Protein AF-A0A1T4SB59-F1 (afdb_monomer_lite)

Radius of gyration: 25.41 Å; chains: 1; bounding box: 47×72×75 Å

Organism: NCBI:txid115783

Sequence (156 aa):
MFHIIPSHISRLDYSVVSTDGDLLTIQFQVPSAFAATLPTLLRSLAESFTMMGQKARVAQATARARDPELIKQREEERLKADQTILHRFDRFVLSGMNNREAIRATRDYFNSRGLSTTSYIIELTVRQYGRLSKKKNGLIISSNRLEAKGNKNKSL

Structure (mmCIF, N/CA/C/O backbone):
data_AF-A0A1T4SB59-F1
#
_entry.id   AF-A0A1T4SB59-F1
#
loop_
_atom_site.group_PDB
_atom_site.id
_atom_site.type_symbol
_atom_site.label_atom_id
_atom_site.label_alt_id
_atom_site.label_comp_id
_atom_site.label_asym_id
_atom_site.label_entity_id
_atom_site.label_seq_id
_atom_site.pdbx_PDB_ins_code
_atom_site.Cartn_x
_atom_site.Cartn_y
_atom_site.Cartn_z
_atom_site.occupancy
_atom_site.B_iso_or_equiv
_atom_site.auth_seq_id
_atom_site.auth_comp_id
_atom_site.auth_asym_id
_atom_site.auth_atom_id
_atom_site.pdbx_PDB_model_num
ATOM 1 N N . MET A 1 1 ? 5.186 32.675 -51.992 1.00 40.72 1 MET A N 1
ATOM 2 C CA . MET A 1 1 ? 6.097 31.513 -51.936 1.00 40.72 1 MET A CA 1
ATOM 3 C C . MET A 1 1 ? 5.751 30.761 -50.660 1.00 40.72 1 MET A C 1
ATOM 5 O O . MET A 1 1 ? 5.945 31.305 -49.583 1.00 40.72 1 MET A O 1
ATOM 9 N N . PHE A 1 2 ? 5.069 29.622 -50.771 1.00 31.16 2 PHE A N 1
ATOM 10 C CA . PHE A 1 2 ? 4.567 28.880 -49.612 1.00 31.16 2 PHE A CA 1
ATOM 11 C C . PHE A 1 2 ? 5.695 28.024 -49.034 1.00 31.16 2 PHE A C 1
ATOM 13 O O . PHE A 1 2 ? 6.225 27.160 -49.730 1.00 31.16 2 PHE A O 1
ATOM 20 N N . HIS A 1 3 ? 6.069 28.262 -47.776 1.00 38.84 3 HIS A N 1
ATOM 21 C CA . HIS A 1 3 ? 6.922 27.336 -47.041 1.00 38.84 3 HIS A CA 1
ATOM 22 C C . HIS A 1 3 ? 6.075 26.135 -46.629 1.00 38.84 3 HIS A C 1
ATOM 24 O O . HIS A 1 3 ? 5.209 26.227 -45.762 1.00 38.84 3 HIS A O 1
ATOM 30 N N . ILE A 1 4 ? 6.306 25.018 -47.311 1.00 39.94 4 ILE A N 1
ATOM 31 C CA . ILE A 1 4 ? 5.730 23.719 -46.986 1.00 39.94 4 ILE A CA 1
ATOM 32 C C . ILE A 1 4 ? 6.311 23.307 -45.631 1.00 39.94 4 ILE A C 1
ATOM 34 O O . ILE A 1 4 ? 7.493 22.991 -45.525 1.00 39.94 4 ILE A O 1
ATOM 38 N N . ILE A 1 5 ? 5.488 23.357 -44.586 1.00 47.28 5 ILE A N 1
ATOM 39 C CA . ILE A 1 5 ? 5.806 22.777 -43.280 1.00 47.28 5 ILE A CA 1
ATOM 40 C C . ILE A 1 5 ? 5.649 21.259 -43.443 1.00 47.28 5 ILE A C 1
ATOM 42 O O . ILE A 1 5 ? 4.537 20.812 -43.734 1.00 47.28 5 ILE A O 1
ATOM 46 N N . PRO A 1 6 ? 6.710 20.443 -43.302 1.00 41.69 6 PRO A N 1
ATOM 47 C CA . PRO A 1 6 ? 6.579 19.001 -43.442 1.00 41.69 6 PRO A CA 1
ATOM 48 C C . PRO A 1 6 ? 5.749 18.448 -42.275 1.00 41.69 6 PRO A C 1
ATOM 50 O O . PRO A 1 6 ? 6.164 18.457 -41.118 1.00 41.69 6 PRO A O 1
ATOM 53 N N . SER A 1 7 ? 4.553 17.957 -42.591 1.00 44.94 7 SER A N 1
ATOM 54 C CA . SER A 1 7 ? 3.542 17.438 -41.665 1.00 44.94 7 SER A CA 1
ATOM 55 C C . SER A 1 7 ? 3.798 15.994 -41.202 1.00 44.94 7 SER A C 1
ATOM 57 O O . SER A 1 7 ? 2.857 15.230 -41.002 1.00 44.94 7 SER A O 1
ATOM 59 N N . HIS A 1 8 ? 5.058 15.601 -41.005 1.00 48.09 8 HIS A N 1
ATOM 60 C CA . HIS A 1 8 ? 5.423 14.254 -40.544 1.00 48.09 8 HIS A CA 1
ATOM 61 C C . HIS A 1 8 ? 6.443 14.283 -39.400 1.00 48.09 8 HIS A C 1
ATOM 63 O O . HIS A 1 8 ? 7.504 13.681 -39.486 1.00 48.09 8 HIS A O 1
ATOM 69 N N . ILE A 1 9 ? 6.103 14.930 -38.284 1.00 47.31 9 ILE A N 1
ATOM 70 C CA . ILE A 1 9 ? 6.736 14.631 -36.987 1.00 47.31 9 ILE A CA 1
ATOM 71 C C . ILE A 1 9 ? 5.806 13.655 -36.256 1.00 47.31 9 ILE A C 1
ATOM 73 O O . ILE A 1 9 ? 5.154 13.993 -35.274 1.00 47.31 9 ILE A O 1
ATOM 77 N N . SER A 1 10 ? 5.635 12.451 -36.808 1.00 45.69 10 SER A N 1
ATOM 78 C CA . SER A 1 10 ? 4.786 11.406 -36.204 1.00 45.69 10 SER A CA 1
ATOM 79 C C . SER A 1 10 ? 5.581 10.416 -35.352 1.00 45.69 10 SER A C 1
ATOM 81 O O . SER A 1 10 ? 5.006 9.494 -34.778 1.00 45.69 10 SER A O 1
ATOM 83 N N . ARG A 1 11 ? 6.902 10.586 -35.257 1.00 53.62 11 ARG A N 1
ATOM 84 C CA . ARG A 1 11 ? 7.783 9.780 -34.415 1.00 53.62 11 ARG A CA 1
ATOM 85 C C . ARG A 1 11 ? 8.744 10.722 -33.706 1.00 53.62 11 ARG A C 1
ATOM 87 O O . ARG A 1 11 ? 9.424 11.508 -34.350 1.00 53.62 11 ARG A O 1
ATOM 94 N N . LEU A 1 12 ? 8.741 10.683 -32.377 1.00 58.81 12 LEU A N 1
ATOM 95 C CA . LEU A 1 12 ? 9.871 11.184 -31.604 1.00 58.81 12 LEU A CA 1
ATOM 96 C C . LEU A 1 12 ? 11.073 10.327 -32.002 1.00 58.81 12 LEU A C 1
ATOM 98 O O . LEU A 1 12 ? 11.035 9.116 -31.788 1.00 58.81 12 LEU A O 1
ATOM 102 N N . ASP A 1 13 ? 12.102 10.932 -32.587 1.00 67.31 13 ASP A N 1
ATOM 103 C CA . ASP A 1 13 ? 13.366 10.244 -32.820 1.00 67.31 13 ASP A CA 1
ATOM 104 C C . ASP A 1 13 ? 14.112 10.183 -31.489 1.00 67.31 13 ASP A C 1
ATOM 106 O O . ASP A 1 13 ? 14.615 11.186 -30.970 1.00 67.31 13 ASP A O 1
ATOM 110 N N . TYR A 1 14 ? 14.105 8.992 -30.896 1.00 73.94 14 TYR A N 1
ATOM 111 C CA . TYR A 1 14 ? 14.815 8.702 -29.663 1.00 73.94 14 TYR A CA 1
ATOM 112 C C . TYR A 1 14 ? 15.709 7.479 -29.836 1.00 73.94 14 TYR A C 1
ATOM 114 O O . TYR A 1 14 ? 15.353 6.511 -30.507 1.00 73.94 14 TYR A O 1
ATOM 122 N N . SER A 1 15 ? 16.870 7.509 -29.192 1.00 78.38 15 SER A N 1
ATOM 123 C CA . SER A 1 15 ? 17.792 6.378 -29.136 1.00 78.38 15 SER A CA 1
ATOM 124 C C . SER A 1 15 ? 18.218 6.125 -27.698 1.00 78.38 15 SER A C 1
ATOM 126 O O . SER A 1 15 ? 18.502 7.057 -26.943 1.00 78.38 15 SER A O 1
ATOM 128 N N . VAL A 1 16 ? 18.274 4.852 -27.311 1.00 77.38 16 VAL A N 1
ATOM 129 C CA . VAL A 1 16 ? 18.875 4.453 -26.036 1.00 77.38 16 VAL A CA 1
ATOM 130 C C . VAL A 1 16 ? 20.386 4.483 -26.218 1.00 77.38 16 VAL A C 1
ATOM 132 O O . VAL A 1 16 ? 20.922 3.736 -27.030 1.00 77.38 16 VAL A O 1
ATOM 135 N N . VAL A 1 17 ? 21.056 5.384 -25.503 1.00 81.69 17 VAL A N 1
ATOM 136 C CA . VAL A 1 17 ? 22.506 5.605 -25.629 1.00 81.69 17 VAL A CA 1
ATOM 137 C C . VAL A 1 17 ? 23.274 4.648 -24.731 1.00 81.69 17 VAL A C 1
ATOM 139 O O . VAL A 1 17 ? 24.305 4.110 -25.123 1.00 81.69 17 VAL A O 1
ATOM 142 N N . SER A 1 18 ? 22.771 4.428 -23.519 1.00 73.81 18 SER A N 1
ATOM 143 C CA . SER A 1 18 ? 23.400 3.529 -22.564 1.00 73.81 18 SER A CA 1
ATOM 144 C C . SER A 1 18 ? 22.401 3.001 -21.548 1.00 73.81 18 SER A C 1
ATOM 146 O O . SER A 1 18 ? 21.377 3.623 -21.249 1.00 73.81 18 SER A O 1
ATOM 148 N N . THR A 1 19 ? 22.737 1.838 -21.009 1.00 80.88 19 THR A N 1
ATOM 149 C CA . THR A 1 19 ? 22.078 1.233 -19.857 1.00 80.88 19 THR A CA 1
ATOM 150 C C . THR A 1 19 ? 23.148 0.952 -18.815 1.00 80.88 19 THR A C 1
ATOM 152 O O . THR A 1 19 ? 24.116 0.258 -19.125 1.00 80.88 19 THR A O 1
ATOM 155 N N . ASP A 1 20 ? 22.979 1.478 -17.608 1.00 74.12 20 ASP A N 1
ATOM 156 C CA . ASP A 1 20 ? 23.870 1.233 -16.475 1.00 74.12 20 ASP A CA 1
ATOM 157 C C . ASP A 1 20 ? 23.048 0.699 -15.300 1.00 74.12 20 ASP A C 1
ATOM 159 O O . ASP A 1 20 ? 22.334 1.445 -14.627 1.00 74.12 20 ASP A O 1
ATOM 163 N N . GLY A 1 21 ? 23.087 -0.622 -15.113 1.00 75.69 21 GLY A N 1
ATOM 164 C CA . GLY A 1 21 ? 22.289 -1.327 -14.111 1.00 75.69 21 GLY A CA 1
ATOM 165 C C . GLY A 1 21 ? 20.791 -1.020 -14.228 1.00 75.69 21 GLY A C 1
ATOM 166 O O . GLY A 1 21 ? 20.108 -1.535 -15.112 1.00 75.69 21 GLY A O 1
ATOM 167 N N . ASP A 1 22 ? 20.301 -0.177 -13.316 1.00 69.12 22 ASP A N 1
ATOM 168 C CA . ASP A 1 22 ? 18.898 0.238 -13.194 1.00 69.12 22 ASP A CA 1
ATOM 169 C C . ASP A 1 22 ? 18.560 1.538 -13.954 1.00 69.12 22 ASP A C 1
ATOM 171 O O . ASP A 1 22 ? 17.398 1.956 -13.971 1.00 69.12 22 ASP A O 1
ATOM 175 N N . LEU A 1 23 ? 19.553 2.203 -14.549 1.00 73.75 23 LEU A N 1
ATOM 176 C CA . LEU A 1 23 ? 19.401 3.492 -15.219 1.00 73.75 23 LEU A CA 1
ATOM 177 C C . LEU A 1 23 ? 19.504 3.341 -16.736 1.00 73.75 23 LEU A C 1
ATOM 179 O O . LEU A 1 23 ? 20.327 2.592 -17.261 1.00 73.75 23 LEU A O 1
ATOM 183 N N . LEU A 1 24 ? 18.660 4.087 -17.448 1.00 78.25 24 LEU A N 1
ATOM 184 C CA . LEU A 1 24 ? 18.612 4.095 -18.903 1.00 78.25 24 LEU A CA 1
ATOM 185 C C . LEU A 1 24 ? 18.741 5.535 -19.406 1.00 78.25 24 LEU A C 1
ATOM 187 O O . LEU A 1 24 ? 17.955 6.407 -19.033 1.00 78.25 24 LEU A O 1
ATOM 191 N N . THR A 1 25 ? 19.735 5.773 -20.258 1.00 80.44 25 THR A N 1
ATOM 192 C CA . THR A 1 25 ? 20.002 7.082 -20.861 1.00 80.44 25 THR A CA 1
ATOM 193 C C . THR A 1 25 ? 19.350 7.141 -22.236 1.00 80.44 25 THR A C 1
ATOM 195 O O . THR A 1 25 ? 19.734 6.398 -23.143 1.00 80.44 25 THR A O 1
ATOM 198 N N . ILE A 1 26 ? 18.368 8.030 -22.401 1.00 80.88 26 ILE A N 1
ATOM 199 C CA . ILE A 1 26 ? 17.671 8.257 -23.676 1.00 80.88 26 ILE A CA 1
ATOM 200 C C . ILE A 1 26 ? 18.120 9.588 -24.264 1.00 80.88 26 ILE A C 1
ATOM 202 O O . ILE A 1 26 ? 18.056 10.620 -23.597 1.00 80.88 26 ILE A O 1
ATOM 206 N N . GLN A 1 27 ? 18.520 9.569 -25.530 1.00 82.62 27 GLN A N 1
ATOM 207 C CA . GLN A 1 27 ? 18.734 10.769 -26.325 1.00 82.62 27 GLN A CA 1
ATOM 208 C C . GLN A 1 27 ? 17.485 11.047 -27.155 1.00 82.62 27 GLN A C 1
ATOM 210 O O . GLN A 1 27 ? 16.987 10.151 -27.833 1.00 82.62 27 GLN A O 1
ATOM 215 N N . PHE A 1 28 ? 16.996 12.285 -27.103 1.00 79.38 28 PHE A N 1
ATOM 216 C CA . PHE A 1 28 ? 15.856 12.756 -27.887 1.00 79.38 28 PHE A CA 1
ATOM 217 C C . PHE A 1 28 ? 16.312 13.808 -28.891 1.00 79.38 28 PHE A C 1
ATOM 219 O O . PHE A 1 28 ? 17.066 14.716 -28.537 1.00 79.38 28 PHE A O 1
ATOM 226 N N . GLN A 1 29 ? 15.803 13.726 -30.116 1.00 80.88 29 GLN A N 1
ATOM 227 C CA . GLN A 1 29 ? 15.864 14.824 -31.072 1.00 80.88 29 GLN A CA 1
ATOM 228 C C . GLN A 1 29 ? 14.505 15.525 -31.102 1.00 80.88 29 GLN A C 1
ATOM 230 O O . GLN A 1 29 ? 13.481 14.924 -31.423 1.00 80.88 29 GLN A O 1
ATOM 235 N N . VAL A 1 30 ? 14.488 16.801 -30.717 1.00 75.44 30 VAL A N 1
ATOM 236 C CA . VAL A 1 30 ? 13.275 17.629 -30.679 1.00 75.44 30 VAL A CA 1
ATOM 237 C C . VAL A 1 30 ? 13.540 18.990 -31.325 1.00 75.44 30 VAL A C 1
ATOM 239 O O . VAL A 1 30 ? 14.684 19.453 -31.315 1.00 75.44 30 VAL A O 1
ATOM 242 N N . PRO A 1 31 ? 12.509 19.669 -31.863 1.00 80.88 31 PRO A N 1
ATOM 243 C CA . PRO A 1 31 ? 12.665 21.033 -32.357 1.00 80.88 31 PRO A CA 1
ATOM 244 C C . PRO A 1 31 ? 13.157 21.968 -31.244 1.00 80.88 31 PRO A C 1
ATOM 246 O O . PRO A 1 31 ? 12.724 21.855 -30.097 1.00 80.88 31 PRO A O 1
ATOM 249 N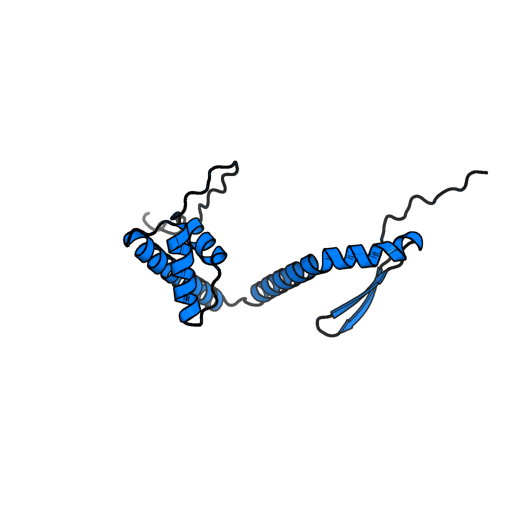 N . SER A 1 32 ? 14.021 22.928 -31.583 1.00 76.56 32 SER A N 1
ATOM 250 C CA . SER A 1 32 ? 14.690 23.819 -30.618 1.00 76.56 32 SER A CA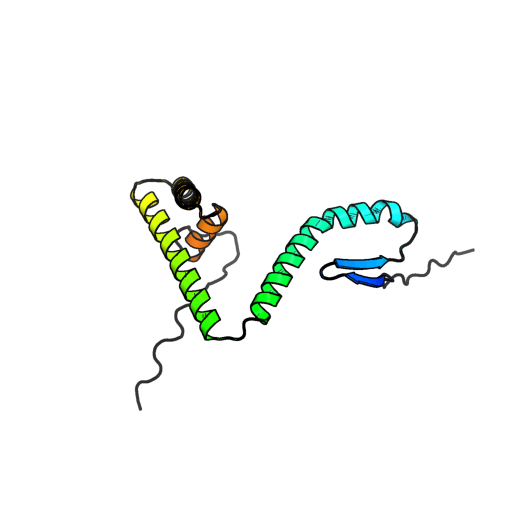 1
ATOM 251 C C . SER A 1 32 ? 13.728 24.572 -29.691 1.00 76.56 32 SER A C 1
ATOM 253 O O . SER A 1 32 ? 14.041 24.782 -28.521 1.00 76.56 32 SER A O 1
ATOM 255 N N . ALA A 1 33 ? 12.524 24.899 -30.169 1.00 77.38 33 ALA A N 1
ATOM 256 C CA . ALA A 1 33 ? 11.468 25.528 -29.375 1.00 77.38 33 ALA A CA 1
ATOM 257 C C . ALA A 1 33 ? 11.018 24.690 -28.157 1.00 77.38 33 ALA A C 1
ATOM 259 O O . ALA A 1 33 ? 10.548 25.245 -27.166 1.00 77.38 33 ALA A O 1
ATOM 260 N N . PHE A 1 34 ? 11.184 23.364 -28.201 1.00 72.50 34 PHE A N 1
ATOM 261 C CA . PHE A 1 34 ? 10.826 22.453 -27.109 1.00 72.50 34 PHE A CA 1
ATOM 262 C C . PHE A 1 34 ? 11.948 22.257 -26.086 1.00 72.50 34 PHE A C 1
ATOM 264 O O . PHE A 1 34 ? 11.687 21.739 -25.002 1.00 72.50 34 PHE A O 1
ATOM 271 N N . ALA A 1 35 ? 13.179 22.692 -26.372 1.00 74.38 35 ALA A N 1
ATOM 272 C CA . ALA A 1 35 ? 14.316 22.494 -25.472 1.00 74.38 35 ALA A CA 1
ATOM 273 C C . ALA A 1 35 ? 14.110 23.156 -24.094 1.00 74.38 35 ALA A C 1
ATOM 275 O O . ALA A 1 35 ? 14.579 22.635 -23.086 1.00 74.38 35 ALA A O 1
ATOM 276 N N . ALA A 1 36 ? 13.364 24.265 -24.036 1.00 76.25 36 ALA A N 1
ATOM 277 C CA . ALA A 1 36 ? 13.059 24.969 -22.789 1.00 76.25 36 ALA A CA 1
ATOM 278 C C . ALA A 1 36 ? 11.896 24.341 -21.995 1.00 76.25 36 ALA A C 1
ATOM 280 O O . ALA A 1 36 ? 11.853 24.438 -20.770 1.00 76.25 36 ALA A O 1
ATOM 281 N N . THR A 1 37 ? 10.942 23.698 -22.672 1.00 78.56 37 THR A N 1
ATOM 282 C CA . THR A 1 37 ? 9.717 23.166 -22.049 1.00 78.56 37 THR A CA 1
ATOM 283 C C . THR A 1 37 ? 9.819 21.680 -21.712 1.00 78.56 37 THR A C 1
ATOM 285 O O . THR A 1 37 ? 9.217 21.228 -20.737 1.00 78.56 37 THR A O 1
ATOM 288 N N . LEU A 1 38 ? 10.621 20.922 -22.463 1.00 77.75 38 LEU A N 1
ATOM 289 C CA . LEU A 1 38 ? 10.798 19.482 -22.289 1.00 77.75 38 LEU A CA 1
ATOM 290 C C . LEU A 1 38 ? 11.337 19.092 -20.897 1.00 77.75 38 LEU A C 1
ATOM 292 O O . LEU A 1 38 ? 10.757 18.185 -20.297 1.00 77.75 38 LEU A O 1
ATOM 296 N N . PRO A 1 39 ? 12.351 19.765 -20.309 1.00 79.88 39 PRO A N 1
ATOM 297 C CA . PRO A 1 39 ? 12.822 19.426 -18.963 1.00 79.88 39 PRO A CA 1
ATOM 298 C C . PRO A 1 39 ? 11.735 19.603 -17.896 1.00 79.88 39 PRO A C 1
ATOM 300 O O . PRO A 1 39 ? 11.607 18.783 -16.988 1.00 79.88 39 PRO A O 1
ATOM 303 N N . THR A 1 40 ? 10.909 20.642 -18.027 1.00 80.44 40 THR A N 1
ATOM 304 C CA . THR A 1 40 ? 9.797 20.924 -17.108 1.00 80.44 40 THR A CA 1
ATOM 305 C C . THR A 1 40 ? 8.704 19.858 -17.202 1.00 80.44 40 THR A C 1
ATOM 307 O O . THR A 1 40 ? 8.172 19.433 -16.176 1.00 80.44 40 THR A O 1
ATOM 310 N N . LEU A 1 41 ? 8.412 19.368 -18.411 1.00 79.69 41 LEU A N 1
ATOM 311 C CA . LEU A 1 41 ? 7.490 18.249 -18.632 1.00 79.69 41 LEU A CA 1
ATOM 312 C C . LEU A 1 41 ? 8.040 16.927 -18.080 1.00 79.69 41 LEU A C 1
ATOM 314 O O . LEU A 1 41 ? 7.322 16.181 -17.422 1.00 79.69 41 LEU A O 1
ATOM 318 N N . LEU A 1 42 ? 9.324 16.632 -18.290 1.00 81.69 42 LEU A N 1
ATOM 319 C CA . LEU A 1 42 ? 9.944 15.431 -17.723 1.00 81.69 42 LEU A CA 1
ATOM 320 C C . LEU A 1 42 ? 9.971 15.482 -16.190 1.00 81.69 42 LEU A C 1
ATOM 322 O O . LEU A 1 42 ? 9.752 14.464 -15.536 1.00 81.69 42 LEU A O 1
ATOM 326 N N . ARG A 1 43 ? 10.160 16.672 -15.609 1.00 80.31 43 ARG A N 1
ATOM 327 C CA . ARG A 1 43 ? 10.098 16.880 -14.159 1.00 80.31 43 ARG A CA 1
ATOM 328 C C . ARG A 1 43 ? 8.706 16.609 -13.589 1.00 80.31 43 ARG A C 1
ATOM 330 O O . ARG A 1 43 ? 8.622 15.990 -12.534 1.00 80.31 43 ARG A O 1
ATOM 337 N N . SER A 1 44 ? 7.629 17.020 -14.263 1.00 79.12 44 SER A N 1
ATOM 338 C CA . SER A 1 44 ? 6.266 16.714 -13.795 1.00 79.12 44 SER A CA 1
ATOM 339 C C . SER A 1 44 ? 5.935 15.220 -13.891 1.00 79.12 44 SER A C 1
ATOM 341 O O . SER A 1 44 ? 5.167 14.697 -13.086 1.00 79.12 44 SER A O 1
ATOM 343 N N . LEU A 1 45 ? 6.563 14.506 -14.829 1.00 76.81 45 LEU A N 1
ATOM 344 C CA . LEU A 1 45 ? 6.416 13.060 -14.989 1.00 76.81 45 LEU A CA 1
ATOM 345 C C . LEU A 1 45 ? 7.355 12.237 -14.095 1.00 76.81 45 LEU A C 1
ATOM 347 O O . LEU A 1 45 ? 7.139 11.035 -13.960 1.00 76.81 45 LEU A O 1
ATOM 351 N N . ALA A 1 46 ? 8.355 12.841 -13.446 1.00 79.19 46 ALA A N 1
ATOM 352 C CA . ALA A 1 46 ? 9.345 12.128 -12.632 1.00 79.19 46 ALA A CA 1
ATOM 353 C C . ALA A 1 46 ? 8.709 11.307 -11.492 1.00 79.19 46 ALA A C 1
ATOM 355 O O . ALA A 1 46 ? 9.077 10.151 -11.259 1.00 79.19 46 ALA A O 1
ATOM 356 N N . GLU A 1 47 ? 7.696 11.861 -10.823 1.00 73.88 47 GLU A N 1
ATOM 357 C CA . GLU A 1 47 ? 6.938 11.148 -9.787 1.00 73.88 47 GLU A CA 1
ATOM 358 C C . GLU A 1 47 ? 6.149 9.970 -10.381 1.00 73.88 47 GLU A C 1
ATOM 360 O O . GLU A 1 47 ? 6.138 8.870 -9.824 1.00 73.88 47 GLU A O 1
ATOM 365 N N . SER A 1 48 ? 5.572 10.161 -11.572 1.00 75.88 48 SER A N 1
ATOM 366 C CA . SER A 1 48 ? 4.858 9.107 -12.303 1.00 75.88 48 SER A CA 1
ATOM 367 C C . SER A 1 48 ? 5.800 7.986 -12.746 1.00 75.88 48 SER A C 1
ATOM 369 O O . SER A 1 48 ? 5.471 6.813 -12.567 1.00 75.88 48 SER A O 1
ATOM 371 N N . PHE A 1 49 ? 6.997 8.312 -13.245 1.00 77.56 49 PHE A N 1
ATOM 372 C CA . PHE A 1 49 ? 8.023 7.325 -13.592 1.00 77.56 49 PHE A CA 1
ATOM 373 C C . PHE A 1 49 ? 8.506 6.545 -12.371 1.00 77.56 49 PHE A C 1
ATOM 375 O O . PHE A 1 49 ? 8.669 5.330 -12.455 1.00 77.56 49 PHE A O 1
ATOM 382 N N . THR A 1 50 ? 8.642 7.198 -11.216 1.00 73.31 50 THR A N 1
ATOM 383 C CA . THR A 1 50 ? 8.999 6.527 -9.957 1.00 73.31 50 THR A CA 1
ATOM 384 C C . THR A 1 50 ? 7.923 5.519 -9.545 1.00 73.31 50 THR A C 1
ATOM 386 O O . THR A 1 50 ? 8.229 4.366 -9.231 1.00 73.31 50 THR A O 1
ATOM 389 N N . MET A 1 51 ? 6.643 5.901 -9.623 1.00 70.56 51 MET A N 1
ATOM 390 C CA . MET A 1 51 ? 5.530 4.986 -9.344 1.00 70.56 51 MET A CA 1
ATOM 391 C C . MET A 1 51 ? 5.431 3.847 -10.367 1.00 70.56 51 MET A C 1
ATOM 393 O O . MET A 1 51 ? 5.159 2.704 -9.994 1.00 70.56 51 MET A O 1
ATOM 397 N N . MET A 1 52 ? 5.644 4.130 -11.654 1.00 74.12 52 MET A N 1
ATOM 398 C CA . MET A 1 52 ? 5.659 3.109 -12.705 1.00 74.12 52 MET A CA 1
ATOM 399 C C . MET A 1 52 ? 6.826 2.140 -12.519 1.00 74.12 52 MET A C 1
ATOM 401 O O . MET A 1 52 ? 6.621 0.937 -12.645 1.00 74.12 52 MET A O 1
ATOM 405 N N . GLY A 1 53 ? 8.005 2.628 -12.129 1.00 73.69 53 GLY A N 1
ATOM 406 C CA . GLY A 1 53 ? 9.159 1.806 -11.775 1.00 73.69 53 GLY A CA 1
ATOM 407 C C . GLY A 1 53 ? 8.880 0.897 -10.577 1.00 73.69 53 GLY A C 1
ATOM 408 O O . GLY A 1 53 ? 9.164 -0.297 -10.633 1.00 73.69 53 GLY A O 1
ATOM 409 N N . GLN A 1 54 ? 8.234 1.409 -9.524 1.00 68.31 54 GLN A N 1
ATOM 410 C CA . GLN A 1 54 ? 7.795 0.583 -8.392 1.00 68.31 54 GLN A CA 1
ATOM 411 C C . GLN A 1 54 ? 6.798 -0.498 -8.828 1.00 68.31 54 GLN A C 1
ATOM 413 O O . GLN A 1 54 ? 6.969 -1.669 -8.488 1.00 68.31 54 GLN A O 1
ATOM 418 N N . LYS A 1 55 ? 5.786 -0.141 -9.630 1.00 67.25 55 LYS A N 1
ATOM 419 C CA . LYS A 1 55 ? 4.811 -1.105 -10.165 1.00 67.25 55 LYS A CA 1
ATOM 420 C C . LYS A 1 55 ? 5.465 -2.148 -11.069 1.00 67.25 55 LYS A C 1
ATOM 422 O O . LYS A 1 55 ? 5.129 -3.322 -10.958 1.00 67.25 55 LYS A O 1
ATOM 427 N N . ALA A 1 56 ? 6.406 -1.746 -11.920 1.00 67.62 56 ALA A N 1
ATOM 428 C CA . ALA A 1 56 ? 7.150 -2.644 -12.794 1.00 67.62 56 ALA A CA 1
ATOM 429 C C . ALA A 1 56 ? 8.036 -3.604 -11.989 1.00 67.62 56 ALA A C 1
ATOM 431 O O . ALA A 1 56 ? 8.020 -4.800 -12.259 1.00 67.62 56 ALA A O 1
ATOM 432 N N . ARG A 1 57 ? 8.724 -3.130 -10.942 1.00 64.62 57 ARG A N 1
ATOM 433 C CA . ARG A 1 57 ? 9.500 -3.984 -10.025 1.00 64.62 57 ARG A CA 1
ATOM 434 C C . ARG A 1 57 ? 8.613 -4.980 -9.282 1.00 64.62 57 ARG A C 1
ATOM 436 O O . ARG A 1 57 ? 8.969 -6.149 -9.184 1.00 64.62 57 ARG A O 1
ATOM 443 N N . VAL A 1 58 ? 7.431 -4.563 -8.823 1.00 60.75 58 VAL A N 1
ATOM 444 C CA . VAL A 1 58 ? 6.438 -5.462 -8.205 1.00 60.75 58 VAL A CA 1
ATOM 445 C C . VAL A 1 58 ? 5.901 -6.479 -9.222 1.00 60.75 58 VAL A C 1
ATOM 447 O O . VAL A 1 58 ? 5.802 -7.667 -8.914 1.00 60.75 58 VAL A O 1
ATOM 450 N N . ALA A 1 59 ? 5.610 -6.058 -10.454 1.00 59.12 59 ALA A N 1
ATOM 451 C CA . ALA A 1 59 ? 5.180 -6.941 -11.541 1.00 59.12 59 ALA A CA 1
ATOM 452 C C . ALA A 1 59 ? 6.280 -7.943 -11.946 1.00 59.12 59 ALA A C 1
ATOM 454 O O . ALA A 1 59 ? 6.013 -9.112 -12.198 1.00 59.12 59 ALA A O 1
ATOM 455 N N . GLN A 1 60 ? 7.541 -7.519 -11.948 1.00 58.91 60 GLN A N 1
ATOM 456 C CA . GLN A 1 60 ? 8.679 -8.376 -12.263 1.00 58.91 60 GLN A CA 1
ATOM 457 C C . GLN A 1 60 ? 9.002 -9.342 -11.113 1.00 58.91 60 GLN A C 1
ATOM 459 O O . GLN A 1 60 ? 9.311 -10.508 -11.355 1.00 58.91 60 GLN A O 1
ATOM 464 N N . ALA A 1 61 ? 8.873 -8.900 -9.858 1.00 56.78 61 ALA A N 1
ATOM 465 C CA . ALA A 1 61 ? 9.007 -9.750 -8.675 1.00 56.78 61 ALA A CA 1
ATOM 466 C C . ALA A 1 61 ? 7.884 -10.797 -8.587 1.00 56.78 61 ALA A C 1
ATOM 468 O O . ALA A 1 61 ? 8.128 -11.938 -8.193 1.00 56.78 61 ALA A O 1
ATOM 469 N N . THR A 1 62 ? 6.665 -10.439 -8.999 1.00 53.50 62 THR A N 1
ATOM 470 C CA . THR A 1 62 ? 5.548 -11.389 -9.127 1.00 53.50 62 THR A CA 1
ATOM 471 C C . THR A 1 62 ? 5.728 -12.330 -10.320 1.00 53.50 62 THR A C 1
ATOM 473 O O . THR A 1 62 ? 5.407 -13.506 -10.199 1.00 53.50 62 THR A O 1
ATOM 476 N N . ALA A 1 63 ? 6.333 -11.879 -11.424 1.00 56.03 63 ALA A N 1
ATOM 477 C CA . ALA A 1 63 ? 6.664 -12.735 -12.566 1.00 56.03 63 ALA A CA 1
ATOM 478 C C . ALA A 1 63 ? 7.806 -13.736 -12.285 1.00 56.03 63 ALA A C 1
ATOM 480 O O . ALA A 1 63 ? 7.820 -14.820 -12.868 1.00 56.03 63 ALA A O 1
ATOM 481 N N . ARG A 1 64 ? 8.756 -13.403 -11.393 1.00 52.97 64 ARG A N 1
ATOM 482 C CA . ARG A 1 64 ? 9.882 -14.282 -11.009 1.00 52.97 64 ARG A CA 1
ATOM 483 C C . ARG A 1 64 ? 9.546 -15.305 -9.915 1.00 52.97 64 ARG A C 1
ATOM 485 O O . ARG A 1 64 ? 10.286 -16.270 -9.760 1.00 52.97 64 ARG A O 1
ATOM 492 N N . ALA A 1 65 ? 8.441 -15.153 -9.187 1.00 52.31 65 ALA A N 1
ATOM 493 C CA . ALA A 1 65 ? 8.007 -16.124 -8.181 1.00 52.31 65 ALA A CA 1
ATOM 494 C C . ALA A 1 65 ? 7.07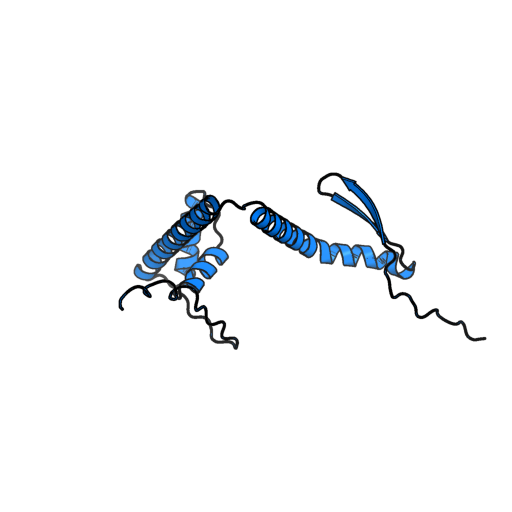0 -17.174 -8.807 1.00 52.31 65 ALA A C 1
ATOM 496 O O . ALA A 1 65 ? 5.852 -17.082 -8.695 1.00 52.31 65 ALA A O 1
ATOM 497 N N . ARG A 1 66 ? 7.642 -18.169 -9.496 1.00 56.16 66 ARG A N 1
ATOM 498 C CA . ARG A 1 66 ? 6.922 -19.318 -10.084 1.00 56.16 66 ARG A CA 1
ATOM 499 C C . ARG A 1 66 ? 6.931 -20.562 -9.184 1.00 56.16 66 ARG A C 1
ATOM 501 O O . ARG A 1 66 ? 6.859 -21.676 -9.687 1.00 56.16 66 ARG A O 1
ATOM 508 N N . ASP A 1 67 ? 7.005 -20.378 -7.870 1.00 62.19 67 ASP A N 1
ATOM 509 C CA . ASP A 1 67 ? 6.805 -21.475 -6.925 1.00 62.19 67 ASP A CA 1
ATOM 510 C C . ASP A 1 67 ? 5.394 -21.368 -6.315 1.00 62.19 67 ASP A C 1
ATOM 512 O O . ASP A 1 67 ? 5.117 -20.406 -5.584 1.00 62.19 67 ASP A O 1
ATOM 516 N N . PRO A 1 68 ? 4.465 -22.286 -6.644 1.00 67.69 68 PRO A N 1
ATOM 517 C CA . PRO A 1 68 ? 3.102 -22.254 -6.122 1.00 67.69 68 PRO A CA 1
ATOM 518 C C . PRO A 1 68 ? 3.044 -22.343 -4.590 1.00 67.69 68 PRO A C 1
ATOM 520 O O . PRO A 1 68 ? 2.070 -21.862 -4.006 1.00 67.69 68 PRO A O 1
ATOM 523 N N . GLU A 1 69 ? 4.062 -22.899 -3.928 1.00 74.88 69 GLU A N 1
ATOM 524 C CA . GLU A 1 69 ? 4.120 -22.951 -2.464 1.00 74.88 69 GLU A CA 1
ATOM 525 C C . GLU A 1 69 ? 4.442 -21.583 -1.855 1.00 74.88 69 GLU A C 1
ATOM 527 O O . GLU A 1 69 ? 3.770 -21.154 -0.917 1.00 74.88 69 GLU A O 1
ATOM 532 N N . LEU A 1 70 ? 5.376 -20.831 -2.447 1.00 71.06 70 LEU A N 1
ATOM 533 C CA . LEU A 1 70 ? 5.701 -19.471 -1.999 1.00 71.06 70 LEU A CA 1
ATOM 534 C C . LEU A 1 70 ? 4.545 -18.490 -2.228 1.00 71.06 70 LEU A C 1
ATOM 536 O O . LEU A 1 70 ? 4.363 -17.550 -1.453 1.00 71.06 70 LEU A O 1
ATOM 540 N N . ILE A 1 71 ? 3.746 -18.696 -3.280 1.00 70.00 71 ILE A N 1
ATOM 541 C CA . ILE A 1 71 ? 2.530 -17.904 -3.512 1.00 70.00 71 ILE A CA 1
ATOM 542 C C . ILE A 1 71 ? 1.516 -18.166 -2.396 1.00 70.00 71 ILE A C 1
ATOM 544 O O . ILE A 1 71 ? 1.010 -17.209 -1.812 1.00 70.00 71 ILE A O 1
ATOM 548 N N . LYS A 1 72 ? 1.267 -19.438 -2.052 1.00 77.12 72 LYS A N 1
ATOM 549 C CA . LYS A 1 72 ? 0.361 -19.798 -0.952 1.00 77.12 72 LYS A CA 1
ATOM 550 C C . LYS A 1 72 ? 0.828 -19.229 0.383 1.00 77.12 72 LYS A C 1
ATOM 552 O O . LYS A 1 72 ? 0.029 -18.615 1.078 1.00 77.12 72 LYS A O 1
ATOM 557 N N . GLN A 1 73 ? 2.116 -19.350 0.705 1.00 81.19 73 GLN A N 1
ATOM 558 C CA . GLN A 1 73 ? 2.675 -18.797 1.943 1.00 81.19 73 GLN A CA 1
ATOM 559 C C . GLN A 1 73 ? 2.471 -17.280 2.031 1.00 81.19 73 GLN A C 1
ATOM 561 O O . GLN A 1 73 ? 2.002 -16.778 3.048 1.00 81.19 73 GLN A O 1
ATOM 566 N N . ARG A 1 74 ? 2.723 -16.541 0.943 1.00 78.31 74 ARG A N 1
ATOM 567 C CA . ARG A 1 74 ? 2.486 -15.088 0.900 1.00 78.31 74 ARG A CA 1
ATOM 568 C C . ARG A 1 74 ? 1.010 -14.723 1.022 1.00 78.31 74 ARG A C 1
ATOM 570 O O . ARG A 1 74 ? 0.678 -13.720 1.651 1.00 78.31 74 ARG A O 1
ATOM 577 N N . GLU A 1 75 ? 0.119 -15.497 0.407 1.00 82.38 75 GLU A N 1
ATOM 578 C CA . GLU A 1 75 ? -1.326 -15.295 0.547 1.00 82.38 75 GLU A CA 1
ATOM 579 C C . GLU A 1 75 ? -1.787 -15.558 1.986 1.00 82.38 75 GLU A C 1
ATOM 581 O O . GLU A 1 75 ? -2.549 -14.762 2.532 1.00 82.38 75 GLU A O 1
ATOM 586 N N . GLU A 1 76 ? -1.277 -16.605 2.632 1.00 85.19 76 GLU A N 1
ATOM 587 C CA . GLU A 1 76 ? -1.554 -16.919 4.036 1.00 85.19 76 GLU A CA 1
ATOM 588 C C . GLU A 1 76 ? -1.020 -15.846 4.990 1.00 85.19 76 GLU A C 1
ATOM 590 O O . GLU A 1 76 ? -1.731 -15.420 5.901 1.00 85.19 76 GLU A O 1
ATOM 595 N N . GLU A 1 77 ? 0.207 -15.370 4.782 1.00 84.69 77 GLU A N 1
ATOM 596 C CA . GLU A 1 77 ? 0.793 -14.270 5.554 1.00 84.69 77 GLU A CA 1
ATOM 597 C C . GLU A 1 77 ? -0.019 -12.986 5.396 1.00 84.69 77 GLU A C 1
ATOM 599 O O . GLU A 1 77 ? -0.323 -12.310 6.383 1.00 84.69 77 GLU A O 1
ATOM 604 N N . ARG A 1 78 ? -0.436 -12.675 4.165 1.00 84.44 78 ARG A N 1
ATOM 605 C CA . ARG A 1 78 ? -1.291 -11.523 3.889 1.00 84.44 78 ARG A CA 1
ATOM 606 C C . ARG A 1 78 ? -2.650 -11.654 4.573 1.00 84.44 78 ARG A C 1
ATOM 608 O O . ARG A 1 78 ? -3.109 -10.691 5.181 1.00 84.44 78 ARG A O 1
ATOM 615 N N . LEU A 1 79 ? -3.278 -12.827 4.515 1.00 87.00 79 LEU A N 1
ATOM 616 C CA . LEU A 1 79 ? -4.549 -13.091 5.194 1.00 87.00 79 LEU A CA 1
ATOM 617 C C . LEU A 1 79 ? -4.412 -12.948 6.715 1.00 87.00 79 LEU A C 1
ATOM 619 O O . LEU A 1 79 ? -5.266 -12.330 7.348 1.00 87.00 79 LEU A O 1
ATOM 623 N N . LYS A 1 80 ? -3.322 -13.450 7.305 1.00 89.12 80 LYS A N 1
ATOM 624 C CA . LYS A 1 80 ? -3.024 -13.274 8.736 1.00 89.12 80 LYS A CA 1
ATOM 625 C C . LYS A 1 80 ? -2.843 -11.799 9.098 1.00 89.12 80 LYS A C 1
ATOM 627 O O . LYS A 1 80 ? -3.365 -11.346 10.121 1.00 89.12 80 LYS A O 1
ATOM 632 N N . ALA A 1 81 ? -2.136 -11.036 8.265 1.00 86.69 81 ALA A N 1
ATOM 633 C CA . ALA A 1 81 ? -1.958 -9.600 8.462 1.00 86.69 81 ALA A CA 1
ATOM 634 C C . ALA A 1 81 ? -3.303 -8.855 8.405 1.00 86.69 81 ALA A C 1
ATOM 636 O O . ALA A 1 81 ? -3.623 -8.100 9.326 1.00 86.69 81 ALA A O 1
ATOM 637 N N . ASP A 1 82 ? -4.128 -9.138 7.392 1.00 89.25 82 ASP A N 1
ATOM 638 C CA . ASP A 1 82 ? -5.469 -8.565 7.246 1.00 89.25 82 ASP A CA 1
ATOM 639 C C . ASP A 1 82 ? -6.350 -8.880 8.464 1.00 89.25 82 ASP A C 1
ATOM 641 O O . ASP A 1 82 ? -6.954 -7.979 9.046 1.00 89.25 82 ASP A O 1
ATOM 645 N N . GLN A 1 83 ? -6.379 -10.139 8.912 1.00 91.50 83 GLN A N 1
ATOM 646 C CA . GLN A 1 83 ? -7.138 -10.551 10.098 1.00 91.50 83 GLN A CA 1
ATOM 647 C C . GLN A 1 83 ? -6.672 -9.834 11.366 1.00 91.50 83 GLN A C 1
ATOM 649 O O . GLN A 1 83 ? -7.497 -9.433 12.187 1.00 91.50 83 GLN A O 1
ATOM 654 N N . THR A 1 84 ? -5.363 -9.629 11.525 1.00 91.62 84 THR A N 1
ATOM 655 C CA . THR A 1 84 ? -4.807 -8.923 12.687 1.00 91.62 84 THR A CA 1
ATOM 656 C C . THR A 1 84 ? -5.249 -7.459 12.701 1.00 91.62 84 THR A C 1
ATOM 658 O O . THR A 1 84 ? -5.634 -6.936 13.752 1.00 91.62 84 THR A O 1
ATOM 661 N N . ILE A 1 85 ? -5.240 -6.806 11.534 1.00 91.81 85 ILE A N 1
ATOM 662 C CA . ILE A 1 85 ? -5.731 -5.434 11.362 1.00 91.81 85 ILE A CA 1
ATOM 663 C C . ILE A 1 85 ? -7.224 -5.356 11.688 1.00 91.81 85 ILE A C 1
ATOM 665 O O . ILE A 1 85 ? -7.625 -4.513 12.491 1.00 91.81 85 ILE A O 1
ATOM 669 N N . LEU A 1 86 ? -8.033 -6.253 11.119 1.00 92.12 86 LEU A N 1
ATOM 670 C CA . LEU A 1 86 ? -9.482 -6.286 11.330 1.00 92.12 86 LEU A CA 1
ATOM 671 C C . LEU A 1 86 ? -9.838 -6.535 12.791 1.00 92.12 86 LEU A C 1
ATOM 673 O O . LEU A 1 86 ? -10.635 -5.799 13.356 1.00 92.12 86 LEU A O 1
ATOM 677 N N . HIS A 1 87 ? -9.204 -7.514 13.433 1.00 94.00 87 HIS A N 1
ATOM 678 C CA . HIS A 1 87 ? -9.445 -7.811 14.840 1.00 94.00 87 HIS A CA 1
ATOM 679 C C . HIS A 1 87 ? -9.109 -6.612 15.737 1.00 94.00 87 HIS A C 1
ATOM 681 O O . HIS A 1 87 ? -9.823 -6.336 16.705 1.00 94.00 87 HIS A O 1
ATOM 687 N N . ARG A 1 88 ? -8.040 -5.864 15.427 1.00 94.06 88 ARG A N 1
ATOM 688 C CA . ARG A 1 88 ? -7.703 -4.667 16.203 1.00 94.06 88 ARG A CA 1
ATOM 689 C C . ARG A 1 88 ? -8.691 -3.528 15.958 1.00 94.06 88 ARG A C 1
ATOM 691 O O . ARG A 1 88 ? -9.111 -2.895 16.925 1.00 94.06 88 ARG A O 1
ATOM 698 N N . PHE A 1 89 ? -9.075 -3.308 14.706 1.00 93.38 89 PHE A N 1
ATOM 699 C CA . PHE A 1 89 ? -10.091 -2.331 14.333 1.00 93.38 89 PHE A CA 1
ATOM 700 C C . PHE A 1 89 ? -11.435 -2.633 15.011 1.00 93.38 89 PHE A C 1
ATOM 702 O O . PHE A 1 89 ? -11.980 -1.761 15.686 1.00 93.38 89 PHE A O 1
ATOM 709 N N . ASP A 1 90 ? -11.913 -3.877 14.926 1.0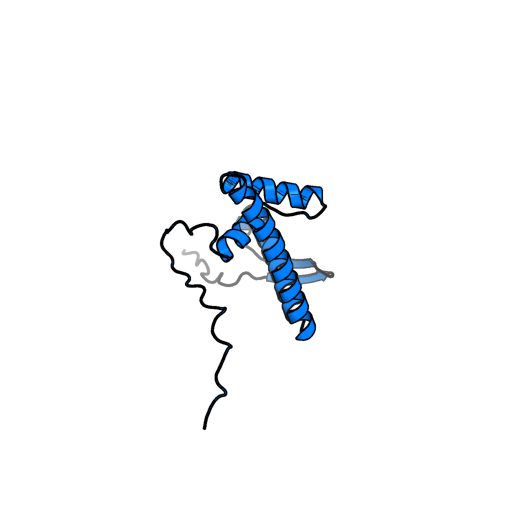0 91.38 90 ASP A N 1
ATOM 710 C CA . ASP A 1 90 ? -13.179 -4.321 15.515 1.00 91.38 90 ASP A CA 1
ATOM 711 C C . ASP A 1 90 ? -13.169 -4.123 17.043 1.00 91.38 90 ASP A C 1
ATOM 713 O O . ASP A 1 90 ? -14.149 -3.638 17.601 1.00 91.38 90 ASP A O 1
ATOM 717 N N . ARG A 1 91 ? -12.046 -4.382 17.737 1.00 93.06 91 ARG A N 1
ATOM 718 C CA . ARG A 1 91 ? -11.923 -4.081 19.180 1.00 93.06 91 ARG A CA 1
ATOM 719 C C . ARG A 1 91 ? -12.091 -2.598 19.504 1.00 93.06 91 ARG A C 1
ATOM 721 O O . ARG A 1 91 ? -12.721 -2.271 20.505 1.00 93.06 91 ARG A O 1
ATOM 728 N N . PHE A 1 92 ? -11.531 -1.706 18.690 1.00 92.81 92 PHE A N 1
ATOM 729 C CA . PHE A 1 92 ? -11.679 -0.267 18.908 1.00 92.81 92 PHE A CA 1
ATOM 730 C C . PHE A 1 92 ? -13.105 0.210 18.618 1.00 92.81 92 PHE A C 1
ATOM 732 O O . PHE A 1 92 ? -13.655 0.990 19.395 1.00 92.81 92 PHE A O 1
ATOM 739 N N . VAL A 1 93 ? -13.746 -0.318 17.575 1.00 91.88 93 VAL A N 1
ATOM 740 C CA . VAL A 1 93 ? -15.162 -0.034 17.297 1.00 91.88 93 VAL A CA 1
ATOM 741 C C . VAL A 1 93 ? -16.057 -0.536 18.434 1.00 91.88 93 VAL A C 1
ATOM 743 O O . VAL A 1 93 ? -16.904 0.209 18.917 1.00 91.88 93 VAL A O 1
ATOM 746 N N . LEU A 1 94 ? -15.827 -1.756 18.934 1.00 91.69 94 LEU A N 1
ATOM 747 C CA . LEU A 1 94 ? -16.566 -2.318 20.073 1.00 91.69 94 LEU A CA 1
ATOM 748 C C . LEU A 1 94 ? -16.355 -1.532 21.374 1.00 91.69 94 LEU A C 1
ATOM 750 O O . LEU A 1 94 ? -17.238 -1.524 22.225 1.00 91.69 94 LEU A O 1
ATOM 754 N N . SER A 1 95 ? -15.224 -0.835 21.523 1.00 90.38 95 SER A N 1
ATOM 755 C CA . SER A 1 95 ? -14.993 0.088 22.645 1.00 90.38 95 SER A CA 1
ATOM 756 C C . SER A 1 95 ? -15.731 1.429 22.517 1.00 90.38 95 SER A C 1
ATOM 758 O O . SER A 1 95 ? -15.561 2.301 23.364 1.00 90.38 95 SER A O 1
ATOM 760 N N . GLY A 1 96 ? -16.545 1.603 21.471 1.00 90.75 96 GLY A N 1
ATOM 761 C CA . GLY A 1 96 ? -17.358 2.797 21.243 1.00 90.75 96 GLY A CA 1
ATOM 762 C C . GLY A 1 96 ? -16.691 3.870 20.379 1.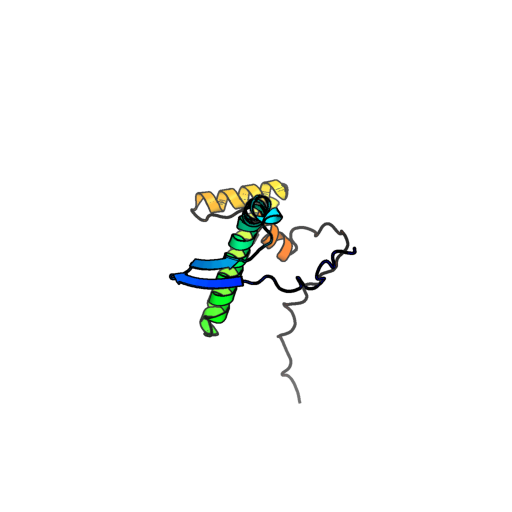00 90.75 96 GLY A C 1
ATOM 763 O O . GLY A 1 96 ? -17.255 4.951 20.229 1.00 90.75 96 GLY A O 1
ATOM 764 N N . MET A 1 97 ? -15.515 3.603 19.796 1.00 92.25 97 MET A N 1
ATOM 765 C CA . MET A 1 97 ? -14.841 4.567 18.918 1.00 92.25 97 MET A CA 1
ATOM 766 C C . MET A 1 97 ? -15.545 4.674 17.565 1.00 92.25 97 MET A C 1
ATOM 768 O O . MET A 1 97 ? -15.966 3.672 16.982 1.00 92.25 97 MET A O 1
ATOM 772 N N . ASN A 1 98 ? -15.587 5.883 17.002 1.00 92.00 98 ASN A N 1
ATOM 773 C CA . ASN A 1 98 ? -16.049 6.061 15.628 1.00 92.00 98 ASN A CA 1
ATOM 774 C C . ASN A 1 98 ? -15.046 5.430 14.641 1.00 92.00 98 ASN A C 1
ATOM 776 O O . ASN A 1 98 ? -13.845 5.375 14.897 1.00 92.00 98 ASN A O 1
ATOM 780 N N . ASN A 1 99 ? -15.504 5.028 13.456 1.00 89.12 99 ASN A N 1
ATOM 781 C CA . ASN A 1 99 ? -14.698 4.411 12.399 1.00 89.12 99 ASN A CA 1
ATOM 782 C C . ASN A 1 99 ? -13.381 5.153 12.109 1.00 89.12 99 ASN A C 1
ATOM 784 O O . ASN A 1 99 ? -12.332 4.533 11.952 1.00 89.12 99 ASN A O 1
ATOM 788 N N . ARG A 1 100 ? -13.411 6.491 12.059 1.00 90.88 100 ARG A N 1
ATOM 789 C CA . ARG A 1 100 ? -12.212 7.309 11.803 1.00 90.88 100 ARG A CA 1
ATOM 790 C C . ARG A 1 100 ? -11.205 7.246 12.956 1.00 90.88 100 ARG A C 1
ATOM 792 O O . ARG A 1 100 ? -9.999 7.224 12.718 1.00 90.88 100 ARG A O 1
ATO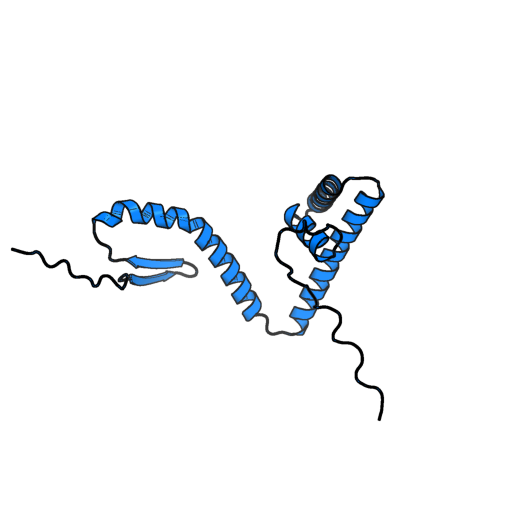M 799 N N . GLU A 1 101 ? -11.697 7.204 14.188 1.00 91.44 101 GLU A N 1
ATOM 800 C CA . GLU A 1 101 ? -10.884 7.089 15.402 1.00 91.44 101 GLU A CA 1
ATOM 801 C C . GLU A 1 101 ? -10.311 5.678 15.527 1.00 91.44 101 GLU A C 1
ATOM 803 O O . GLU A 1 101 ? -9.113 5.530 15.750 1.00 91.44 101 GLU A O 1
ATOM 808 N N . ALA A 1 102 ? -11.116 4.649 15.252 1.00 91.75 102 ALA A N 1
ATOM 809 C CA . ALA A 1 102 ? -10.692 3.254 15.235 1.00 91.75 102 ALA A CA 1
ATOM 810 C C . ALA A 1 102 ? -9.607 2.974 14.178 1.00 91.75 102 ALA A C 1
ATOM 812 O O . ALA A 1 102 ? -8.658 2.236 14.453 1.00 91.75 102 ALA A O 1
ATOM 813 N N . ILE A 1 103 ? -9.674 3.601 12.994 1.00 93.19 103 ILE A N 1
ATOM 814 C CA . ILE A 1 103 ? -8.595 3.535 11.987 1.00 93.19 103 ILE A CA 1
ATOM 815 C C . ILE A 1 103 ? -7.306 4.161 12.534 1.00 93.19 103 ILE A C 1
ATOM 817 O O . ILE A 1 103 ? -6.226 3.585 12.385 1.00 93.19 103 ILE A O 1
ATOM 821 N N . ARG A 1 104 ? -7.396 5.335 13.172 1.00 93.62 104 ARG A N 1
ATOM 822 C CA . ARG A 1 104 ? -6.228 6.032 13.732 1.00 93.62 104 ARG A CA 1
ATOM 823 C C . ARG A 1 104 ? -5.604 5.243 14.885 1.00 93.62 104 ARG A C 1
ATOM 825 O O . ARG A 1 104 ? -4.399 5.025 14.879 1.00 93.62 104 ARG A O 1
ATOM 832 N N . ALA A 1 105 ? -6.423 4.740 15.803 1.00 92.00 105 ALA A N 1
ATOM 833 C CA . ALA A 1 105 ? -5.986 3.920 16.927 1.00 92.00 105 ALA A CA 1
ATOM 834 C C . ALA A 1 105 ? -5.348 2.598 16.464 1.00 92.00 105 ALA A C 1
ATOM 836 O O . ALA A 1 105 ? -4.328 2.172 17.005 1.00 92.00 105 ALA A O 1
ATOM 837 N N . THR A 1 106 ? -5.898 1.973 15.417 1.00 93.06 106 THR A N 1
ATOM 838 C CA . THR A 1 106 ? -5.295 0.789 14.782 1.00 93.06 106 THR A CA 1
ATOM 839 C C . THR A 1 106 ? -3.926 1.116 14.187 1.00 93.06 106 THR A C 1
ATOM 841 O O . THR A 1 106 ? -2.973 0.376 14.419 1.00 93.06 106 THR A O 1
ATOM 844 N N . ARG A 1 107 ? -3.788 2.248 13.486 1.00 94.12 107 ARG A N 1
ATOM 845 C CA . ARG A 1 107 ? -2.502 2.710 12.940 1.00 94.12 107 ARG A CA 1
ATOM 846 C C . ARG A 1 107 ? -1.459 2.889 14.040 1.00 94.12 107 ARG A C 1
ATOM 848 O O . ARG A 1 107 ? -0.359 2.356 13.942 1.00 94.12 107 ARG A O 1
ATOM 855 N N . ASP A 1 108 ? -1.814 3.627 15.084 1.00 92.50 108 ASP A N 1
ATOM 856 C CA . ASP A 1 108 ? -0.892 3.971 16.167 1.00 92.50 108 ASP A CA 1
ATOM 857 C C . ASP A 1 108 ? -0.465 2.714 16.953 1.00 92.50 108 ASP A C 1
ATOM 859 O O . ASP A 1 108 ? 0.695 2.574 17.345 1.00 92.50 108 ASP A O 1
ATOM 863 N N . TYR A 1 109 ? -1.362 1.731 17.082 1.00 92.81 109 TYR A N 1
ATOM 864 C CA . TYR A 1 109 ? -1.044 0.421 17.646 1.00 92.81 109 TYR A CA 1
ATOM 865 C C . TYR A 1 109 ? 0.013 -0.351 16.838 1.00 92.81 109 TYR A C 1
ATOM 867 O O . TYR A 1 109 ? 0.924 -0.920 17.434 1.00 92.81 109 TYR A O 1
ATOM 875 N N . PHE A 1 110 ? -0.069 -0.379 15.506 1.00 90.75 110 PHE A N 1
ATOM 876 C CA . PHE A 1 110 ? 0.937 -1.079 14.696 1.00 90.75 110 PHE A CA 1
ATOM 877 C C . PHE A 1 110 ? 2.258 -0.307 14.637 1.00 90.75 110 PHE A C 1
ATOM 879 O O . PHE A 1 110 ? 3.322 -0.904 14.804 1.00 90.75 110 PHE A O 1
ATOM 886 N N . ASN A 1 111 ? 2.197 1.022 14.526 1.00 90.31 111 ASN A N 1
ATOM 887 C CA . ASN A 1 111 ? 3.393 1.862 14.507 1.00 90.31 111 ASN A CA 1
ATOM 888 C C . ASN A 1 111 ? 4.177 1.786 15.826 1.00 90.31 111 ASN A C 1
ATOM 890 O O . ASN A 1 111 ? 5.402 1.702 15.794 1.00 90.31 111 ASN A O 1
ATOM 894 N N . SER A 1 112 ? 3.499 1.734 16.980 1.00 89.38 112 SER A N 1
ATOM 895 C CA . SER A 1 112 ? 4.171 1.551 18.281 1.00 89.38 112 SER A CA 1
ATOM 896 C C . SER A 1 112 ? 4.870 0.193 18.430 1.00 89.38 112 SER A C 1
ATOM 898 O O . SER A 1 112 ? 5.749 0.043 19.272 1.00 89.38 112 SER A O 1
ATOM 900 N N . ARG A 1 113 ? 4.525 -0.789 17.588 1.00 86.88 113 ARG A N 1
ATOM 901 C CA . ARG A 1 113 ? 5.156 -2.117 17.528 1.00 86.88 113 ARG A CA 1
ATOM 902 C C . ARG A 1 113 ? 6.216 -2.239 16.429 1.00 86.88 113 ARG A C 1
ATOM 904 O O . ARG A 1 113 ? 6.638 -3.348 16.119 1.00 86.88 113 ARG A O 1
ATOM 911 N N . GLY A 1 114 ? 6.620 -1.121 15.823 1.00 80.50 114 GLY A N 1
ATOM 912 C CA . GLY A 1 114 ? 7.612 -1.085 14.744 1.00 80.50 114 GLY A CA 1
ATOM 913 C C . GLY A 1 114 ? 7.077 -1.508 13.371 1.00 80.50 114 GLY A C 1
ATOM 914 O O . GLY A 1 114 ? 7.841 -1.577 12.413 1.00 80.50 114 GLY A O 1
ATOM 915 N N . LEU A 1 115 ? 5.770 -1.762 13.242 1.00 80.62 115 LEU A N 1
ATOM 916 C CA . LEU A 1 115 ? 5.124 -2.104 11.976 1.00 80.62 115 LEU A CA 1
ATOM 917 C C . LEU A 1 115 ? 4.588 -0.829 11.324 1.00 80.62 115 LEU A C 1
ATOM 919 O O . LEU A 1 115 ? 3.482 -0.387 11.639 1.00 80.62 115 LEU A O 1
ATOM 923 N N . SER A 1 116 ? 5.367 -0.248 10.407 1.00 81.69 116 SER A N 1
ATOM 924 C CA . SER A 1 116 ? 4.959 0.942 9.650 1.00 81.69 116 SER A CA 1
ATOM 925 C C . SER A 1 116 ? 3.706 0.646 8.827 1.00 81.69 116 SER A C 1
ATOM 927 O O . SER A 1 116 ? 3.757 0.008 7.776 1.00 81.69 116 SER A O 1
ATOM 929 N N . THR A 1 117 ? 2.560 1.093 9.334 1.00 81.50 117 THR A N 1
ATOM 930 C CA . THR A 1 117 ? 1.249 0.888 8.719 1.00 81.50 117 THR A CA 1
ATOM 931 C C . THR A 1 117 ? 0.593 2.244 8.518 1.00 81.50 117 THR A C 1
ATOM 933 O O . THR A 1 117 ? 0.609 3.103 9.400 1.00 81.50 117 THR A O 1
ATOM 936 N N . THR A 1 118 ? -0.000 2.471 7.348 1.00 85.81 118 THR A N 1
ATOM 937 C CA . THR A 1 118 ? -0.698 3.727 7.052 1.00 85.81 118 THR A CA 1
ATOM 938 C C . THR A 1 118 ? -2.194 3.593 7.328 1.00 85.81 118 THR A C 1
ATOM 940 O O . THR A 1 118 ? -2.772 2.513 7.194 1.00 85.81 118 THR A O 1
ATOM 943 N N . SER A 1 119 ? -2.859 4.704 7.667 1.00 85.88 119 SER A N 1
ATOM 944 C CA . SER A 1 119 ? -4.326 4.724 7.798 1.00 85.88 119 SER A CA 1
ATOM 945 C C . SER A 1 119 ? -5.027 4.269 6.517 1.00 85.88 119 SER A C 1
ATOM 947 O O . SER A 1 119 ? -6.070 3.634 6.596 1.00 85.88 119 SER A O 1
ATOM 949 N N . TYR A 1 120 ? -4.432 4.549 5.354 1.00 85.88 120 TYR A N 1
ATOM 950 C CA . TYR A 1 120 ? -4.961 4.137 4.058 1.00 85.88 120 TYR A CA 1
ATOM 951 C C . TYR A 1 120 ? -4.986 2.612 3.889 1.00 85.88 120 TYR A C 1
ATOM 953 O O . TYR A 1 120 ? -5.986 2.073 3.427 1.00 85.88 120 TYR A O 1
ATOM 961 N N . ILE A 1 121 ? -3.927 1.906 4.308 1.00 86.12 121 ILE A N 1
ATOM 962 C CA . ILE A 1 121 ? -3.886 0.434 4.269 1.00 86.12 121 ILE A CA 1
ATOM 963 C C . ILE A 1 121 ? -4.994 -0.146 5.150 1.00 86.12 121 ILE A C 1
ATOM 965 O O . ILE A 1 121 ? -5.747 -1.004 4.703 1.00 86.12 121 ILE A O 1
ATOM 969 N N . ILE A 1 122 ? -5.148 0.377 6.369 1.00 89.31 122 ILE A N 1
ATOM 970 C CA . ILE A 1 122 ? -6.197 -0.064 7.295 1.00 89.31 122 ILE A CA 1
ATOM 971 C C . ILE A 1 122 ? -7.581 0.202 6.697 1.00 89.31 122 ILE A C 1
ATOM 973 O O . ILE A 1 122 ? -8.428 -0.684 6.695 1.00 89.31 122 ILE A O 1
ATOM 977 N N . GLU A 1 123 ? -7.813 1.390 6.138 1.00 89.00 123 GLU A N 1
ATOM 978 C CA . GLU A 1 123 ? -9.081 1.744 5.499 1.00 89.00 123 GLU A CA 1
ATOM 979 C C . GLU A 1 123 ? -9.401 0.837 4.302 1.00 89.00 123 GLU A C 1
ATOM 981 O O . GLU A 1 123 ? -10.545 0.403 4.156 1.00 89.00 123 GLU A O 1
ATOM 986 N N . LEU A 1 124 ? -8.407 0.510 3.471 1.00 87.69 124 LEU A N 1
ATOM 987 C CA . LEU A 1 124 ? -8.559 -0.434 2.365 1.00 87.69 124 LEU A CA 1
ATOM 988 C C . LEU A 1 124 ? -8.904 -1.838 2.855 1.00 87.69 124 LEU A C 1
ATOM 990 O O . LEU A 1 124 ? -9.865 -2.411 2.348 1.00 87.69 124 LEU A O 1
ATOM 994 N N . THR A 1 125 ? -8.175 -2.374 3.838 1.00 87.75 125 THR A N 1
ATOM 995 C CA . THR A 1 125 ? -8.451 -3.699 4.411 1.00 87.75 125 THR A CA 1
ATOM 996 C C . THR A 1 125 ? -9.858 -3.723 5.009 1.00 87.75 125 THR A C 1
ATOM 998 O O . THR A 1 125 ? -10.693 -4.535 4.627 1.00 87.75 125 THR A O 1
ATOM 1001 N N . VAL A 1 126 ? -10.203 -2.762 5.861 1.00 90.12 126 VAL A N 1
ATOM 1002 C CA . VAL A 1 126 ? -11.523 -2.686 6.504 1.00 90.12 126 VAL A CA 1
ATOM 1003 C C . VAL A 1 126 ? -12.652 -2.542 5.458 1.00 90.12 126 VAL A C 1
ATOM 1005 O O . VAL A 1 126 ? -13.697 -3.184 5.578 1.00 90.12 126 VAL A O 1
ATOM 1008 N N . ARG A 1 127 ? -12.448 -1.782 4.371 1.00 87.88 127 ARG A N 1
ATOM 1009 C CA . ARG A 1 127 ? -13.401 -1.705 3.241 1.00 87.88 127 ARG A CA 1
ATOM 1010 C C . ARG A 1 127 ? -13.494 -2.997 2.440 1.00 87.88 127 ARG A C 1
ATOM 1012 O O . ARG A 1 127 ? -14.593 -3.382 2.048 1.00 87.88 127 ARG A O 1
ATOM 1019 N N . GLN A 1 128 ? -12.365 -3.645 2.167 1.00 85.62 128 GLN A N 1
ATOM 1020 C CA . GLN A 1 128 ? -12.305 -4.886 1.397 1.00 85.62 128 GLN A CA 1
ATOM 1021 C C . GLN A 1 128 ? -13.122 -5.991 2.076 1.00 85.62 128 GLN A C 1
ATOM 1023 O O . GLN A 1 128 ? -13.805 -6.743 1.387 1.00 85.62 128 GLN A O 1
ATOM 1028 N N . TYR A 1 129 ? -13.110 -6.031 3.410 1.00 86.00 129 TYR A N 1
ATOM 1029 C CA . TYR A 1 129 ? -13.875 -6.982 4.221 1.00 86.00 129 TYR A CA 1
ATOM 1030 C C . TYR A 1 129 ? -15.251 -6.441 4.667 1.00 86.00 129 TYR A C 1
ATOM 1032 O O . TYR A 1 129 ? -15.885 -7.000 5.558 1.00 86.00 129 TYR A O 1
ATOM 1040 N N . GLY A 1 130 ? -15.737 -5.352 4.057 1.00 83.94 130 GLY A N 1
ATOM 1041 C CA . GLY A 1 130 ? -17.117 -4.875 4.217 1.00 83.94 130 GLY A CA 1
ATOM 1042 C C . GLY A 1 130 ? -17.442 -4.172 5.539 1.00 83.94 130 GLY A C 1
ATOM 1043 O O . GLY A 1 130 ? -18.605 -3.877 5.797 1.00 83.94 130 GLY A O 1
ATOM 1044 N N . ARG A 1 131 ? -16.443 -3.862 6.372 1.00 79.25 131 ARG A N 1
ATOM 1045 C CA . ARG A 1 131 ? -16.624 -3.166 7.661 1.00 79.25 131 ARG A CA 1
ATOM 1046 C C . ARG A 1 131 ? -16.883 -1.664 7.509 1.00 79.25 131 ARG A C 1
ATOM 1048 O O . ARG A 1 131 ? -17.432 -1.032 8.404 1.00 79.25 131 ARG A O 1
ATOM 1055 N N . LEU A 1 132 ? -16.523 -1.093 6.361 1.00 81.19 132 LEU A N 1
ATOM 1056 C CA . LEU A 1 132 ? -16.872 0.271 5.972 1.00 81.19 132 LEU A CA 1
ATOM 1057 C C . LEU A 1 132 ? -17.750 0.221 4.725 1.00 81.19 132 LEU A C 1
ATOM 1059 O O . LEU A 1 132 ? -17.341 -0.316 3.695 1.00 81.19 132 LEU A O 1
ATOM 1063 N N . SER A 1 133 ? -18.944 0.810 4.807 1.00 65.25 133 SER A N 1
ATOM 1064 C CA . SER A 1 133 ? -19.835 0.924 3.653 1.00 65.25 133 SER A CA 1
ATOM 1065 C C . SER A 1 133 ? -19.147 1.710 2.534 1.00 65.25 133 SER A C 1
ATOM 1067 O O . SER A 1 133 ? -18.634 2.815 2.751 1.00 65.25 133 SER A O 1
ATOM 1069 N N . LYS A 1 134 ? -19.133 1.152 1.317 1.00 56.69 134 LYS A N 1
ATOM 1070 C CA . LYS A 1 134 ? -18.767 1.908 0.116 1.00 56.69 134 LYS A CA 1
ATOM 1071 C C . LYS A 1 134 ? -19.814 3.009 -0.034 1.00 56.69 134 LYS A C 1
ATOM 1073 O O . LYS A 1 134 ? -20.960 2.716 -0.368 1.00 56.69 134 LYS A O 1
ATOM 1078 N N . LYS A 1 135 ? -19.439 4.272 0.204 1.00 47.91 135 LYS A N 1
ATOM 1079 C CA . LYS A 1 135 ? -20.276 5.415 -0.186 1.00 47.91 135 LYS A CA 1
ATOM 1080 C C . LYS A 1 135 ? -20.663 5.203 -1.652 1.00 47.91 135 LYS A C 1
ATOM 1082 O O . LYS A 1 135 ? -19.794 5.113 -2.519 1.00 47.91 135 LYS A O 1
ATOM 1087 N N . LYS A 1 136 ? -21.959 5.013 -1.891 1.00 41.47 136 LYS A N 1
ATOM 1088 C CA . LYS A 1 136 ? -22.540 4.596 -3.166 1.00 41.47 136 LYS A CA 1
ATOM 1089 C C . LYS A 1 136 ? -22.501 5.764 -4.155 1.00 41.47 136 LYS A C 1
ATOM 1091 O O . LYS A 1 136 ? -23.526 6.371 -4.415 1.00 41.47 136 LYS A O 1
ATOM 1096 N N . ASN A 1 137 ? -21.325 6.048 -4.713 1.00 37.38 137 ASN A N 1
ATOM 1097 C CA . ASN A 1 137 ? -21.181 6.838 -5.933 1.00 37.38 137 ASN A CA 1
ATOM 1098 C C . ASN A 1 137 ? -20.739 5.904 -7.070 1.00 37.38 137 ASN A C 1
ATOM 1100 O O . ASN A 1 137 ? -19.557 5.718 -7.333 1.00 37.38 137 ASN A O 1
ATOM 1104 N N . GLY A 1 138 ? -21.730 5.286 -7.713 1.00 40.25 138 GLY A N 1
ATOM 1105 C CA . GLY A 1 138 ? -21.729 5.133 -9.169 1.00 40.25 138 GLY A CA 1
ATOM 1106 C C . GLY A 1 138 ? -20.924 4.029 -9.858 1.00 40.25 138 GLY A C 1
ATOM 1107 O O . GLY A 1 138 ? -20.995 4.002 -11.076 1.00 40.25 138 GLY A O 1
ATOM 1108 N N . LEU A 1 139 ? -20.220 3.103 -9.196 1.00 34.53 139 LEU A N 1
ATOM 1109 C CA . LEU A 1 139 ? -19.687 1.924 -9.907 1.00 34.53 139 LEU A CA 1
ATOM 1110 C C . LEU A 1 139 ? -19.675 0.667 -9.029 1.00 34.53 139 LEU A C 1
ATOM 1112 O O . LEU A 1 139 ? -18.918 0.540 -8.064 1.00 34.53 139 LEU A O 1
ATOM 1116 N N . ILE A 1 140 ? -20.546 -0.279 -9.379 1.00 39.69 140 ILE A N 1
ATOM 1117 C CA . ILE A 1 140 ? -20.604 -1.614 -8.789 1.00 39.69 140 ILE A CA 1
ATOM 1118 C C . ILE A 1 140 ? -19.424 -2.409 -9.355 1.00 39.69 140 ILE A C 1
ATOM 1120 O O . ILE A 1 140 ? -19.486 -2.914 -10.468 1.00 39.69 140 ILE A O 1
ATOM 1124 N N . ILE A 1 141 ? -18.350 -2.543 -8.578 1.00 38.31 141 ILE A N 1
ATOM 1125 C CA . ILE A 1 141 ? -17.445 -3.687 -8.723 1.00 38.31 141 ILE A CA 1
ATOM 1126 C C . ILE A 1 141 ? -17.894 -4.696 -7.671 1.00 38.31 141 ILE A C 1
ATOM 1128 O O . ILE A 1 141 ? -17.562 -4.577 -6.485 1.00 38.31 141 ILE A O 1
ATOM 1132 N N . SER A 1 142 ? -18.739 -5.627 -8.109 1.00 36.12 142 SER A N 1
ATOM 1133 C CA . SER A 1 142 ? -19.126 -6.827 -7.378 1.00 36.12 142 SER A CA 1
ATOM 1134 C C . SER A 1 142 ? -17.897 -7.720 -7.222 1.00 36.12 142 SER A C 1
ATOM 1136 O O . SER A 1 142 ? -17.472 -8.389 -8.163 1.00 36.12 142 SER A O 1
ATOM 1138 N N . SER A 1 143 ? -17.305 -7.713 -6.032 1.00 39.50 143 SER A N 1
ATOM 1139 C CA . SER A 1 143 ? -16.241 -8.640 -5.656 1.00 39.50 143 SER A CA 1
ATOM 1140 C C . SER A 1 143 ? -16.839 -10.009 -5.315 1.00 39.50 143 SER A C 1
ATOM 1142 O O . SER A 1 143 ? -16.916 -10.371 -4.148 1.00 39.50 143 SER A O 1
ATOM 1144 N N . ASN A 1 144 ? -17.239 -10.787 -6.321 1.00 43.53 144 ASN A N 1
ATOM 1145 C CA . ASN A 1 144 ? -17.435 -12.229 -6.153 1.00 43.53 144 ASN A CA 1
ATOM 1146 C C . ASN A 1 144 ? -16.104 -12.925 -6.446 1.00 43.53 144 ASN A C 1
ATOM 1148 O O . ASN A 1 144 ? -15.796 -13.210 -7.601 1.00 43.53 144 ASN A O 1
ATOM 1152 N N . ARG A 1 145 ? -15.278 -13.176 -5.422 1.00 44.88 145 ARG A N 1
ATOM 1153 C CA . ARG A 1 145 ? -14.066 -13.999 -5.607 1.00 44.88 145 ARG A CA 1
ATOM 1154 C C . ARG A 1 145 ? -13.747 -14.986 -4.483 1.00 44.88 145 ARG A C 1
ATOM 1156 O O . ARG A 1 145 ? -12.613 -15.444 -4.430 1.00 44.88 145 ARG A O 1
ATOM 1163 N N . LEU A 1 146 ? -14.695 -15.356 -3.617 1.00 45.28 146 LEU A N 1
ATOM 1164 C CA . LEU A 1 146 ? -14.400 -16.339 -2.558 1.00 45.28 146 LEU A CA 1
ATOM 1165 C C . LEU A 1 146 ? -15.431 -17.456 -2.317 1.00 45.28 146 LEU A C 1
ATOM 1167 O O . LEU A 1 146 ? -15.235 -18.230 -1.392 1.00 45.28 146 LEU A O 1
ATOM 1171 N N . GLU A 1 147 ? -16.427 -17.669 -3.185 1.00 42.75 147 GLU A N 1
ATOM 1172 C CA . GLU A 1 147 ? -17.353 -18.815 -3.037 1.00 42.75 147 GLU A CA 1
ATOM 1173 C C . GLU A 1 147 ? -17.577 -19.603 -4.341 1.00 42.75 147 GLU A C 1
ATOM 1175 O O . GLU A 1 147 ? -18.701 -19.800 -4.786 1.00 42.75 147 GLU A O 1
ATOM 1180 N N . ALA A 1 148 ? -16.503 -20.063 -4.993 1.00 44.22 148 ALA A N 1
ATOM 1181 C CA . ALA A 1 148 ? -16.624 -20.938 -6.174 1.00 44.22 148 ALA A CA 1
ATOM 1182 C C . ALA A 1 148 ? -15.647 -22.127 -6.201 1.00 44.22 148 ALA A C 1
ATOM 1184 O O . ALA A 1 148 ? -15.350 -22.664 -7.267 1.00 44.22 148 ALA A O 1
ATOM 1185 N N . LYS A 1 149 ? -15.139 -22.568 -5.044 1.00 44.25 149 LYS A N 1
ATOM 1186 C CA . LYS A 1 149 ? -14.387 -23.831 -4.938 1.00 44.25 149 LYS A CA 1
ATOM 1187 C C . LYS A 1 149 ? -14.771 -24.597 -3.676 1.00 44.25 149 LYS A C 1
ATOM 1189 O O . LYS A 1 149 ? -14.007 -24.685 -2.726 1.00 44.25 149 LYS A O 1
ATOM 1194 N N . GLY A 1 150 ? -15.970 -25.163 -3.694 1.00 40.78 150 GLY A N 1
ATOM 1195 C CA . GLY A 1 150 ? -16.419 -26.148 -2.720 1.00 40.78 150 GLY A CA 1
ATOM 1196 C C . GLY A 1 150 ? -17.587 -26.936 -3.301 1.00 40.78 150 GLY A C 1
ATOM 1197 O O . GLY A 1 150 ? -18.604 -26.350 -3.641 1.00 40.78 150 GLY A O 1
ATOM 1198 N N . ASN A 1 151 ? -17.421 -28.254 -3.415 1.00 40.16 151 ASN A N 1
ATOM 1199 C CA . ASN A 1 151 ? -18.432 -29.248 -3.797 1.00 40.16 151 ASN A CA 1
ATOM 1200 C C . ASN A 1 151 ? -18.928 -29.287 -5.253 1.00 40.16 151 ASN A C 1
ATOM 1202 O O . ASN A 1 151 ? -20.062 -28.940 -5.565 1.00 40.16 151 ASN A O 1
ATOM 1206 N N . LYS A 1 152 ? -18.140 -29.948 -6.108 1.00 40.91 152 LYS A N 1
ATOM 1207 C CA . LYS A 1 152 ? -18.682 -30.971 -7.016 1.00 40.91 152 LYS A CA 1
ATOM 1208 C C . LYS A 1 152 ? -17.777 -32.196 -6.966 1.00 40.91 152 LYS A C 1
ATOM 1210 O O . LYS A 1 152 ? -16.810 -32.265 -7.705 1.00 40.91 152 LYS A O 1
ATOM 1215 N N . ASN A 1 153 ? -18.063 -33.092 -6.027 1.00 45.22 153 ASN A N 1
ATOM 1216 C CA . ASN A 1 153 ? -17.797 -34.526 -6.141 1.00 45.22 153 ASN A CA 1
ATOM 1217 C C . ASN A 1 153 ? -18.687 -35.250 -5.122 1.00 45.22 153 ASN A C 1
ATOM 1219 O O . ASN A 1 153 ? -18.255 -35.608 -4.030 1.00 45.22 153 ASN A O 1
ATOM 1223 N N . LYS A 1 154 ? -19.963 -35.408 -5.485 1.00 38.09 154 LYS A N 1
ATOM 1224 C CA . LYS A 1 154 ? -20.870 -36.435 -4.959 1.00 38.09 154 LYS A CA 1
ATOM 1225 C C . LYS A 1 154 ? -21.842 -36.840 -6.075 1.00 38.09 154 LYS A C 1
ATOM 1227 O O . LYS A 1 154 ? -22.511 -35.961 -6.610 1.00 38.09 154 LYS A O 1
ATOM 1232 N N . SER A 1 155 ? -21.880 -38.155 -6.330 1.00 36.22 155 SER A N 1
ATOM 1233 C CA . SER A 1 155 ? -22.824 -38.965 -7.134 1.00 36.22 155 SER A CA 1
ATOM 1234 C C . SER A 1 155 ? -22.908 -38.630 -8.633 1.00 36.22 155 SER A C 1
ATOM 1236 O O . SER A 1 155 ? -23.097 -37.472 -8.983 1.00 36.22 155 SER A O 1
ATOM 1238 N N . LEU A 1 156 ? -22.785 -39.571 -9.569 1.00 37.19 156 LEU A N 1
ATOM 1239 C CA . LEU A 1 156 ? -23.206 -40.979 -9.599 1.00 37.19 156 LEU A CA 1
ATOM 1240 C C . LEU A 1 156 ? -22.137 -41.860 -10.255 1.00 37.19 156 LEU A C 1
ATOM 1242 O O . LEU A 1 156 ? -21.502 -41.369 -11.214 1.00 37.19 156 LEU A O 1
#

Foldseek 3Di:
DDDDDPPPPPDFDKDFPDDDPPDTDIDTDDPPVCPVVVVVVVVVCVVVVVVVSVVVVVVVVVVPPPDPVVVVVVVVVVVVVLVVLVVQLVVCVVVVDDSLVSLVSSQVVCVVVVRNDDSVNSVVSCVVVPVDDDPDDDDDPPPPDDPDPDDDDDDD

pLDDT: mean 71.93, std 18.4, range [31.16, 94.12]

Secondary structure (DSSP, 8-state):
----------S-EEEEEEEETTEEEEEEE--GGGTTTHHHHHHHHHHHHHHHHHHHHHHHHHHH---HHHHHHHHHHHHHHHHHHHHHHHHHHHTT--HHHHHHHHHHHHHTTT----HHHHHHHHHHTTSS-----S-------SSSSS------